Protein AF-A0A955S3K3-F1 (afdb_monomer)

Radius of gyration: 20.49 Å; Cα contacts (8 Å, |Δi|>4): 127; chains: 1; bounding box: 60×50×58 Å

Solvent-accessible surface area (backbone atoms only — not comparable to full-atom values): 7961 Å² total; per-residue (Å²): 134,90,81,96,80,89,78,66,68,70,59,53,51,56,53,48,50,55,50,51,50,52,49,52,47,50,54,49,51,55,51,50,54,52,53,58,72,75,37,83,83,42,67,66,60,31,52,52,51,18,50,51,27,40,52,49,12,51,55,28,44,77,71,67,40,48,74,58,14,38,51,25,17,50,50,14,35,70,58,38,75,82,45,36,66,46,26,39,52,32,13,48,43,22,43,79,73,65,66,36,29,69,60,12,39,54,25,42,52,47,18,46,65,70,38,77,81,46,90,56,46,69,61,50,51,51,52,39,52,51,25,52,51,54,52,48,56,52,52,54,56,53,52,56,57,64,72,74,108

Mean predicted aligned error: 11.04 Å

Structure (mmCIF, N/CA/C/O backbone):
data_AF-A0A955S3K3-F1
#
_entry.id   AF-A0A955S3K3-F1
#
loop_
_atom_site.group_PDB
_atom_site.id
_atom_site.type_symbol
_atom_site.label_atom_id
_atom_site.label_alt_id
_atom_site.label_comp_id
_atom_site.label_asym_id
_atom_site.label_entity_id
_atom_site.label_seq_id
_atom_site.pdbx_PDB_ins_code
_atom_site.Cartn_x
_atom_site.Cartn_y
_atom_site.Cartn_z
_atom_site.occupancy
_atom_site.B_iso_or_equiv
_atom_site.auth_seq_id
_atom_site.auth_comp_id
_atom_site.auth_asym_id
_atom_site.auth_atom_id
_atom_site.pdbx_PDB_model_num
ATOM 1 N N . MET A 1 1 ? 34.924 32.626 36.363 1.00 38.06 1 MET A N 1
ATOM 2 C CA . MET A 1 1 ? 34.772 32.863 34.911 1.00 38.06 1 MET A CA 1
ATOM 3 C C . MET A 1 1 ? 35.263 31.632 34.167 1.00 38.06 1 MET A C 1
ATOM 5 O O . MET A 1 1 ? 36.244 31.063 34.623 1.00 38.06 1 MET A O 1
ATOM 9 N N . CYS A 1 2 ? 34.598 31.289 33.056 1.00 31.00 2 CYS A N 1
ATOM 10 C CA . CYS A 1 2 ? 34.900 30.207 32.097 1.00 31.00 2 CYS A CA 1
ATOM 11 C C . CYS A 1 2 ? 34.609 28.771 32.577 1.00 31.00 2 CYS A C 1
ATOM 13 O O . CYS A 1 2 ? 35.068 28.372 33.633 1.00 31.00 2 CYS A O 1
ATOM 15 N N . SER A 1 3 ? 33.882 27.911 31.863 1.00 35.41 3 SER A N 1
ATOM 16 C CA . SER A 1 3 ? 33.180 28.037 30.580 1.00 35.41 3 SER A CA 1
ATOM 17 C C . SER A 1 3 ? 32.097 26.962 30.530 1.00 35.41 3 SER A C 1
ATOM 19 O O . SER A 1 3 ? 32.387 25.775 30.631 1.00 35.41 3 SER A O 1
ATOM 21 N N . LEU A 1 4 ? 30.851 27.394 30.361 1.00 43.31 4 LEU A N 1
ATOM 22 C CA . LEU A 1 4 ? 29.660 26.559 30.237 1.00 43.31 4 LEU A CA 1
ATOM 23 C C . LEU A 1 4 ? 29.201 26.618 28.771 1.00 43.31 4 LEU A C 1
ATOM 25 O O . LEU A 1 4 ? 28.191 27.236 28.475 1.00 43.31 4 LEU A O 1
ATOM 29 N N . ILE A 1 5 ? 29.989 26.083 27.827 1.00 40.50 5 ILE A N 1
ATOM 30 C CA . ILE A 1 5 ? 29.612 26.024 26.397 1.00 40.50 5 ILE A CA 1
ATOM 31 C C . ILE A 1 5 ? 30.228 24.781 25.732 1.00 40.50 5 ILE A C 1
ATOM 33 O O . ILE A 1 5 ? 31.198 24.876 24.988 1.00 40.50 5 ILE A O 1
ATOM 37 N N . LEU A 1 6 ? 29.671 23.597 25.988 1.00 34.91 6 LEU A N 1
ATOM 38 C CA . LEU A 1 6 ? 30.002 22.382 25.219 1.00 34.91 6 LEU A CA 1
ATOM 39 C C . LEU A 1 6 ? 28.778 21.485 24.956 1.00 34.91 6 LEU A C 1
ATOM 41 O O . LEU A 1 6 ? 28.911 20.285 24.761 1.00 34.91 6 LEU A O 1
ATOM 45 N N . GLY A 1 7 ? 27.573 22.072 24.930 1.00 39.28 7 GLY A N 1
ATOM 46 C CA . GLY A 1 7 ? 26.315 21.334 24.732 1.00 39.28 7 GLY A CA 1
ATOM 47 C C . GLY A 1 7 ? 25.485 21.713 23.500 1.00 39.28 7 GLY A C 1
ATOM 48 O O . GLY A 1 7 ? 24.460 21.088 23.267 1.00 39.28 7 GLY A O 1
ATOM 49 N N . LEU A 1 8 ? 25.880 22.720 22.711 1.00 39.31 8 LEU A N 1
ATOM 50 C CA . LEU A 1 8 ? 25.019 23.278 21.648 1.00 39.31 8 LEU A CA 1
ATOM 51 C C . LEU A 1 8 ? 25.483 22.992 20.211 1.00 39.31 8 LEU A C 1
ATOM 53 O O . LEU A 1 8 ? 24.697 23.154 19.283 1.00 39.31 8 LEU A O 1
ATOM 57 N N . VAL A 1 9 ? 26.724 22.540 20.004 1.00 41.34 9 VAL A N 1
ATOM 58 C CA . VAL A 1 9 ? 27.268 22.345 18.644 1.00 41.34 9 VAL A CA 1
ATOM 59 C C . VAL A 1 9 ? 26.894 20.971 18.063 1.00 41.34 9 VAL A C 1
ATOM 61 O O . VAL A 1 9 ? 26.673 20.854 16.862 1.00 41.34 9 VAL A O 1
ATOM 64 N N . GLY A 1 10 ? 26.738 19.941 18.906 1.00 43.44 10 GLY A N 1
ATOM 65 C CA . GLY A 1 10 ? 26.435 18.573 18.457 1.00 43.44 10 GLY A CA 1
ATOM 66 C C . GLY A 1 10 ? 24.990 18.354 17.990 1.00 43.44 10 GLY A C 1
ATOM 67 O O . GLY A 1 10 ? 24.756 17.618 17.037 1.00 43.44 10 GLY A O 1
ATOM 68 N N . THR A 1 11 ? 24.013 19.017 18.612 1.00 48.75 11 THR A N 1
ATOM 69 C CA . THR A 1 11 ? 22.589 18.866 18.258 1.00 48.75 11 THR A CA 1
ATOM 70 C C . THR A 1 11 ? 22.205 19.710 17.046 1.00 48.75 11 THR A C 1
ATOM 72 O O . THR A 1 11 ? 21.447 19.252 16.196 1.00 48.75 11 THR A O 1
ATOM 75 N N . ALA A 1 12 ? 22.780 20.910 16.913 1.00 44.41 12 ALA A N 1
ATOM 76 C CA . ALA A 1 12 ? 22.572 21.767 15.750 1.00 44.41 12 ALA A CA 1
ATOM 77 C C . ALA A 1 12 ? 23.145 21.142 14.467 1.00 44.41 12 ALA A C 1
ATOM 79 O O . ALA A 1 12 ? 22.470 21.163 13.443 1.00 44.41 12 ALA A O 1
ATOM 80 N N . GLY A 1 13 ? 24.336 20.529 14.528 1.00 41.28 13 GLY A N 1
ATOM 81 C CA . GLY A 1 13 ? 24.942 19.819 13.393 1.00 41.28 13 GLY A CA 1
ATOM 82 C C . GLY A 1 13 ? 24.086 18.650 12.896 1.00 41.28 13 GLY A C 1
ATOM 83 O O . GLY A 1 13 ? 23.724 18.615 11.724 1.00 41.28 13 GLY A O 1
ATOM 84 N N . ALA A 1 14 ? 23.647 17.767 13.799 1.00 50.12 14 ALA A N 1
ATOM 85 C CA . ALA A 1 14 ? 22.788 16.629 13.454 1.00 50.12 14 ALA A CA 1
ATOM 86 C C . ALA A 1 14 ? 21.401 17.054 12.927 1.00 50.12 14 ALA A C 1
ATOM 88 O O . ALA A 1 14 ? 20.820 16.413 12.049 1.00 50.12 14 ALA A O 1
ATOM 89 N N . GLN A 1 15 ? 20.854 18.161 13.438 1.00 42.12 15 GLN A N 1
ATOM 90 C CA . GLN A 1 15 ? 19.553 18.675 13.011 1.00 42.12 15 GLN A CA 1
ATOM 91 C C . GLN A 1 15 ? 19.616 19.406 11.661 1.00 42.12 15 GLN A C 1
ATOM 93 O O . GLN A 1 15 ? 18.645 19.359 10.898 1.00 42.12 15 GLN A O 1
ATOM 98 N N . LEU A 1 16 ? 20.750 20.042 11.351 1.00 44.19 16 LEU A N 1
ATOM 99 C CA . LEU A 1 16 ? 21.040 20.623 10.042 1.00 44.19 16 LEU A CA 1
ATOM 100 C C . LEU A 1 16 ? 21.282 19.529 8.998 1.00 44.19 16 LEU A C 1
ATOM 102 O O . LEU A 1 16 ? 20.639 19.573 7.953 1.00 44.19 16 LEU A O 1
ATOM 106 N N . GLU A 1 17 ? 22.073 18.500 9.315 1.00 46.28 17 GLU A N 1
ATOM 107 C CA . GLU A 1 17 ? 22.279 17.335 8.442 1.00 46.28 17 GLU A CA 1
ATOM 108 C C . GLU A 1 17 ? 20.960 16.620 8.133 1.00 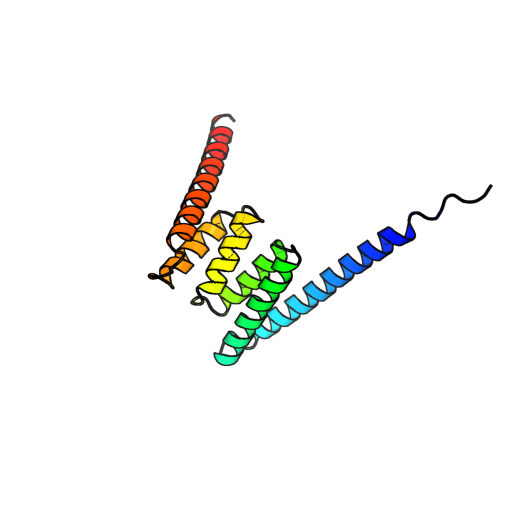46.28 17 GLU A C 1
ATOM 110 O O . GLU A 1 17 ? 20.641 16.386 6.970 1.00 46.28 17 GLU A O 1
ATOM 115 N N . GLY A 1 18 ? 20.115 16.368 9.138 1.00 52.28 18 GLY A N 1
ATOM 116 C CA . GLY A 1 18 ? 18.797 15.769 8.916 1.00 52.28 18 GLY A CA 1
ATOM 117 C C . GLY A 1 18 ? 17.865 16.638 8.061 1.00 52.28 18 GLY A C 1
ATOM 118 O O . GLY A 1 18 ? 17.038 16.113 7.320 1.00 52.28 18 GLY A O 1
ATOM 119 N N . LYS A 1 19 ? 17.977 17.972 8.131 1.00 49.69 19 LYS A N 1
ATOM 120 C CA . LYS A 1 19 ? 17.189 18.896 7.295 1.00 49.69 19 LYS A CA 1
ATOM 121 C C . LYS A 1 19 ? 17.726 18.968 5.866 1.00 49.69 19 LYS A C 1
ATOM 123 O O . LYS A 1 19 ? 16.942 19.078 4.931 1.00 49.69 19 LYS A O 1
ATOM 128 N N . GLU A 1 20 ? 19.037 18.884 5.702 1.00 44.09 20 GLU A N 1
ATOM 129 C CA . GLU A 1 20 ? 19.706 18.903 4.406 1.00 44.09 20 GLU A CA 1
ATOM 130 C C . GLU A 1 20 ? 19.528 17.584 3.646 1.00 44.09 20 GLU A C 1
ATOM 132 O O . GLU A 1 20 ? 19.303 17.609 2.438 1.00 44.09 20 GLU A O 1
ATOM 137 N N . ILE A 1 21 ? 19.526 16.449 4.353 1.00 55.00 21 ILE A N 1
ATOM 138 C CA . ILE A 1 21 ? 19.142 15.139 3.812 1.00 55.00 21 ILE A CA 1
ATOM 139 C C . ILE A 1 21 ? 17.683 15.184 3.360 1.00 55.00 21 ILE A C 1
ATOM 141 O O . ILE A 1 21 ? 17.426 14.934 2.190 1.00 55.00 21 ILE A O 1
ATOM 145 N N . ARG A 1 22 ? 16.747 15.632 4.212 1.00 54.38 22 ARG A N 1
ATOM 146 C CA . ARG A 1 22 ? 15.331 15.790 3.821 1.00 54.38 22 ARG A CA 1
ATOM 147 C C . ARG A 1 22 ? 15.140 16.711 2.612 1.00 54.38 22 ARG A C 1
ATOM 149 O O . ARG A 1 22 ? 14.290 16.446 1.770 1.00 54.38 22 ARG A O 1
ATOM 156 N N . ASN A 1 23 ? 15.923 17.7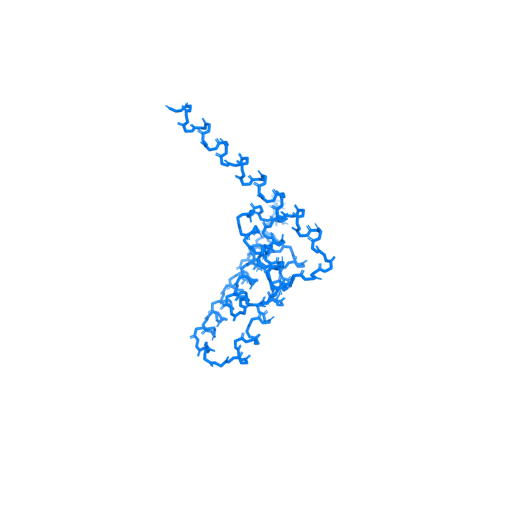84 2.506 1.00 47.28 23 ASN A N 1
ATOM 157 C CA . ASN A 1 23 ? 15.872 18.692 1.358 1.00 47.28 23 ASN A CA 1
ATOM 158 C C . ASN A 1 23 ? 16.442 18.054 0.084 1.00 47.28 23 ASN A C 1
ATOM 160 O O . ASN A 1 23 ? 15.864 18.234 -0.983 1.00 47.28 23 ASN A O 1
ATOM 164 N N . ARG A 1 24 ? 17.547 17.306 0.176 1.00 53.19 24 ARG A N 1
ATOM 165 C CA . ARG A 1 24 ? 18.110 16.574 -0.969 1.00 53.19 24 ARG A CA 1
ATOM 166 C C . ARG A 1 24 ? 17.205 15.429 -1.406 1.00 53.19 24 ARG A C 1
ATOM 168 O O . ARG A 1 24 ? 17.058 15.205 -2.601 1.00 53.19 24 ARG A O 1
ATOM 175 N N . GLU A 1 25 ? 16.558 14.755 -0.464 1.00 59.28 25 GLU A N 1
ATOM 176 C CA . GLU A 1 25 ? 15.521 13.762 -0.737 1.00 59.28 25 GLU A CA 1
ATOM 177 C C . GLU A 1 25 ? 14.346 14.414 -1.457 1.00 59.28 25 GLU A C 1
ATOM 179 O O . GLU A 1 25 ? 14.002 13.970 -2.541 1.00 59.28 25 GLU A O 1
ATOM 184 N N . HIS A 1 26 ? 13.818 15.536 -0.958 1.00 51.62 26 HIS A N 1
ATOM 185 C CA . HIS A 1 26 ? 12.758 16.284 -1.640 1.00 51.62 26 HIS A CA 1
ATOM 186 C C . HIS A 1 26 ? 13.149 16.698 -3.065 1.00 51.62 26 HIS A C 1
ATOM 188 O O . HIS A 1 26 ? 12.371 16.513 -3.990 1.00 51.62 26 HIS A O 1
ATOM 194 N N . GLN A 1 27 ? 14.370 17.198 -3.266 1.00 51.31 27 GLN A N 1
ATOM 195 C CA . GLN A 1 27 ? 14.874 17.552 -4.597 1.00 51.31 27 GLN A CA 1
ATOM 196 C C . GLN A 1 27 ? 15.034 16.333 -5.511 1.00 51.31 27 GLN A C 1
ATOM 198 O O . GLN A 1 27 ? 14.788 16.430 -6.710 1.00 51.31 27 GLN A O 1
ATOM 20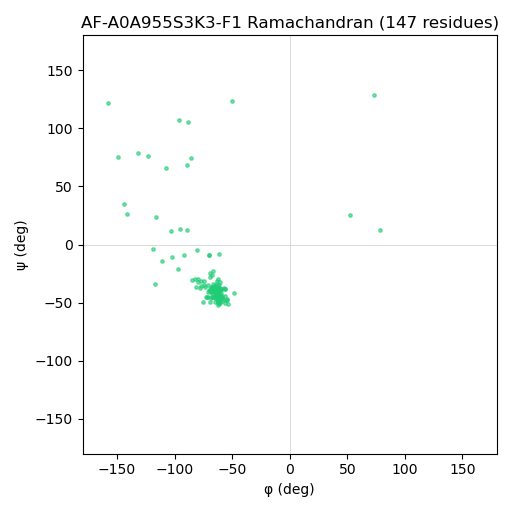3 N N . THR A 1 28 ? 15.433 15.185 -4.960 1.00 53.19 28 THR A N 1
ATOM 204 C CA . THR A 1 28 ? 15.539 13.925 -5.709 1.00 53.19 28 THR A CA 1
ATOM 205 C C . THR A 1 28 ? 14.149 13.416 -6.092 1.00 53.19 28 THR A C 1
ATOM 207 O O . THR A 1 28 ? 13.947 12.997 -7.225 1.00 53.19 28 THR A O 1
ATOM 210 N N . LEU A 1 29 ? 13.174 13.533 -5.189 1.00 57.56 29 LEU A N 1
ATOM 211 C CA . LEU A 1 29 ? 11.770 13.192 -5.421 1.00 57.56 29 LEU A CA 1
ATOM 212 C C . LEU A 1 29 ? 11.109 14.110 -6.452 1.00 57.56 29 LEU A C 1
ATOM 214 O O . LEU A 1 29 ? 10.376 13.627 -7.308 1.00 57.56 29 LEU A O 1
ATOM 218 N N . ASP A 1 30 ? 11.418 15.407 -6.430 1.00 56.09 30 ASP A N 1
ATOM 219 C CA . ASP A 1 30 ? 10.989 16.348 -7.466 1.00 56.09 30 ASP A CA 1
ATOM 220 C C . ASP A 1 30 ? 11.601 15.977 -8.829 1.00 56.09 30 ASP A C 1
ATOM 222 O O . ASP A 1 30 ? 10.937 16.069 -9.859 1.00 56.09 30 ASP A O 1
ATOM 226 N N . LEU A 1 31 ? 12.855 15.508 -8.858 1.00 52.09 31 LEU A N 1
ATOM 227 C CA . LEU A 1 31 ? 13.514 15.054 -10.086 1.00 52.09 31 LEU A CA 1
ATOM 228 C C . LEU A 1 31 ? 12.904 13.750 -10.631 1.00 52.09 31 LEU A C 1
ATOM 230 O O . LEU A 1 31 ? 12.734 13.627 -11.842 1.00 52.09 31 LEU A O 1
ATOM 234 N N . LEU A 1 32 ? 12.545 12.808 -9.754 1.00 58.72 32 LEU A N 1
ATOM 235 C CA . LEU A 1 32 ? 11.861 11.558 -10.111 1.00 58.72 32 LEU A CA 1
ATOM 236 C C . LEU A 1 3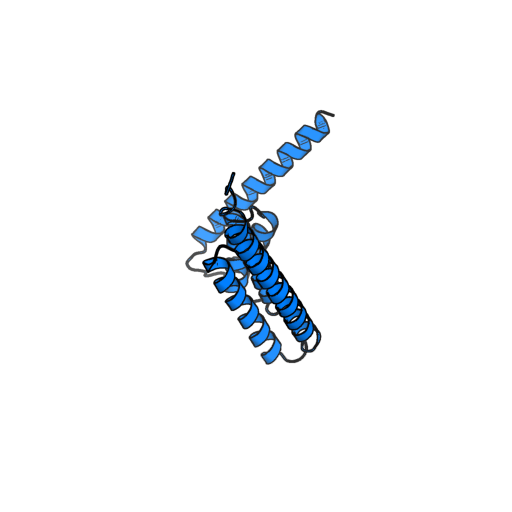2 ? 10.440 11.825 -10.626 1.00 58.72 32 LEU A C 1
ATOM 238 O O . LEU A 1 32 ? 10.095 11.369 -11.709 1.00 58.72 32 LEU A O 1
ATOM 242 N N . SER A 1 33 ? 9.690 12.695 -9.944 1.00 59.03 33 SER A N 1
ATOM 243 C CA . SER A 1 33 ? 8.376 13.189 -10.386 1.00 59.03 33 SER A CA 1
ATOM 244 C C . SER A 1 33 ? 8.438 13.848 -11.774 1.00 59.03 33 SER A C 1
ATOM 246 O O . SER A 1 33 ? 7.568 13.657 -12.630 1.00 59.03 33 SER A O 1
ATOM 248 N N . ASN A 1 34 ? 9.519 14.581 -12.058 1.00 56.72 34 ASN A N 1
ATOM 249 C CA . ASN A 1 34 ? 9.758 15.130 -13.389 1.00 56.72 34 ASN A CA 1
ATOM 250 C C . ASN A 1 34 ? 10.044 14.028 -14.430 1.00 56.72 34 ASN A C 1
ATOM 252 O O . ASN A 1 34 ? 9.559 14.131 -15.552 1.00 56.72 34 ASN A O 1
ATOM 256 N N . ILE A 1 35 ? 10.766 12.957 -14.089 1.00 58.50 35 ILE A N 1
ATOM 257 C CA . ILE A 1 35 ? 10.995 11.810 -14.991 1.00 58.50 35 ILE A CA 1
ATOM 258 C C . ILE A 1 35 ? 9.678 11.072 -15.289 1.00 58.50 35 ILE A C 1
ATOM 260 O O . ILE A 1 35 ? 9.418 10.759 -16.454 1.00 58.50 35 ILE A O 1
ATOM 264 N N . ASP A 1 36 ? 8.815 10.886 -14.287 1.00 57.44 36 ASP A N 1
ATOM 265 C CA . ASP A 1 36 ? 7.488 10.271 -14.442 1.00 57.44 36 ASP A CA 1
ATOM 266 C C . ASP A 1 36 ? 6.599 11.058 -15.413 1.00 57.44 36 ASP A C 1
ATOM 268 O O . ASP A 1 36 ? 5.888 10.489 -16.246 1.00 57.44 36 ASP A O 1
ATOM 272 N N . THR A 1 37 ? 6.695 12.389 -15.361 1.00 55.41 37 THR A N 1
ATOM 273 C CA . THR A 1 37 ? 5.927 13.298 -16.222 1.00 55.41 37 THR A CA 1
ATOM 274 C C . THR A 1 37 ? 6.382 13.236 -17.690 1.00 55.41 37 THR A C 1
ATOM 276 O O . THR A 1 37 ? 5.579 13.461 -18.597 1.00 55.41 37 THR A O 1
ATOM 279 N N . TYR A 1 38 ? 7.649 12.897 -17.957 1.00 56.00 38 TYR A N 1
ATOM 280 C CA . TYR A 1 38 ? 8.220 12.910 -19.309 1.00 56.00 38 TYR A CA 1
ATOM 281 C C . TYR A 1 38 ? 8.120 11.575 -20.067 1.00 56.00 38 TYR A C 1
ATOM 283 O O . TYR A 1 38 ? 8.415 11.564 -21.264 1.00 56.00 38 TYR A O 1
ATOM 291 N N . ASN A 1 39 ? 7.704 10.462 -19.440 1.00 59.91 39 ASN A N 1
ATOM 292 C CA . ASN A 1 39 ? 7.767 9.153 -20.112 1.00 59.91 39 ASN A CA 1
ATOM 293 C C . ASN A 1 39 ? 6.634 8.151 -19.839 1.00 59.91 39 ASN A C 1
ATOM 295 O O . ASN A 1 39 ? 6.826 6.940 -19.889 1.00 59.91 39 ASN A O 1
ATOM 299 N N . ILE A 1 40 ? 5.414 8.647 -19.654 1.00 62.34 40 ILE A N 1
ATOM 300 C CA . ILE A 1 40 ? 4.193 7.825 -19.542 1.00 62.34 40 ILE A CA 1
ATOM 301 C C . ILE A 1 40 ? 3.854 6.976 -20.790 1.00 62.34 40 ILE A C 1
ATOM 303 O O . ILE A 1 40 ? 2.956 6.138 -20.717 1.00 62.34 40 ILE A O 1
ATOM 307 N N . ASN A 1 41 ? 4.563 7.149 -21.914 1.00 65.31 41 ASN A N 1
ATOM 308 C CA . ASN A 1 41 ? 4.317 6.408 -23.159 1.00 65.31 41 ASN A CA 1
ATOM 309 C C . ASN A 1 41 ? 5.228 5.181 -23.354 1.00 65.31 41 ASN A C 1
ATOM 311 O O . ASN A 1 41 ? 4.871 4.296 -24.131 1.00 65.31 41 ASN A O 1
ATOM 315 N N . ASP A 1 42 ? 6.384 5.111 -22.684 1.00 80.00 42 ASP A N 1
ATOM 316 C CA . ASP A 1 42 ? 7.276 3.948 -22.745 1.00 80.00 42 ASP A CA 1
ATOM 317 C C . ASP A 1 42 ? 6.996 3.032 -21.547 1.00 80.00 42 ASP A C 1
ATOM 319 O O . ASP A 1 42 ? 7.339 3.329 -20.399 1.00 80.00 42 ASP A O 1
ATOM 323 N N . GLU A 1 43 ? 6.354 1.898 -21.824 1.00 82.50 43 GLU A N 1
ATOM 324 C CA . GLU A 1 43 ? 5.967 0.918 -20.810 1.00 82.50 43 GLU A CA 1
ATOM 325 C C . GLU A 1 43 ? 7.159 0.425 -19.981 1.00 82.50 43 GLU A C 1
ATOM 327 O O . GLU A 1 43 ? 7.034 0.271 -18.765 1.00 82.50 43 GLU A O 1
ATOM 332 N N . ARG A 1 44 ? 8.332 0.236 -20.599 1.00 84.50 44 ARG A N 1
ATOM 333 C CA . ARG A 1 44 ? 9.522 -0.243 -19.890 1.00 84.50 44 ARG A CA 1
ATOM 334 C C . ARG A 1 44 ? 10.009 0.800 -18.893 1.00 84.50 44 ARG A C 1
ATOM 336 O O . ARG A 1 44 ? 10.298 0.457 -17.751 1.00 84.50 44 ARG A O 1
ATOM 343 N N . LEU A 1 45 ? 10.072 2.064 -19.306 1.00 82.00 45 LEU A N 1
ATOM 344 C CA . LEU A 1 45 ? 10.531 3.143 -18.430 1.00 82.00 45 LEU A CA 1
ATOM 345 C C . LEU A 1 45 ? 9.553 3.386 -17.281 1.00 82.00 45 LEU A C 1
ATOM 347 O O . LEU A 1 45 ? 9.991 3.571 -16.149 1.00 82.00 45 LEU A O 1
ATOM 351 N N . ARG A 1 46 ? 8.245 3.272 -17.535 1.00 84.88 46 ARG A N 1
ATOM 352 C CA . ARG A 1 46 ? 7.225 3.300 -16.480 1.00 84.88 46 ARG A CA 1
ATOM 353 C C . ARG A 1 46 ? 7.409 2.160 -15.472 1.00 84.88 46 ARG A C 1
ATOM 355 O O . ARG A 1 46 ? 7.335 2.390 -14.268 1.00 84.88 46 ARG A O 1
ATOM 362 N N . MET A 1 47 ? 7.665 0.938 -15.944 1.00 88.50 47 MET A N 1
ATOM 363 C CA . MET A 1 47 ? 7.922 -0.216 -15.071 1.00 88.50 47 MET A CA 1
ATOM 364 C C . MET A 1 47 ? 9.197 -0.043 -14.239 1.00 88.50 47 MET A C 1
ATOM 366 O O . MET A 1 47 ? 9.207 -0.390 -13.058 1.00 88.50 47 MET A O 1
ATOM 370 N N . ASP A 1 48 ? 10.270 0.475 -14.835 1.00 88.50 48 ASP A N 1
ATOM 371 C CA . ASP A 1 48 ? 11.538 0.697 -14.136 1.00 88.50 48 ASP A CA 1
ATOM 372 C C . ASP A 1 48 ? 11.414 1.814 -13.089 1.00 88.50 48 ASP A C 1
ATOM 374 O O . ASP A 1 48 ? 11.885 1.645 -11.962 1.00 88.50 48 ASP A O 1
ATOM 378 N N . ALA A 1 49 ? 10.708 2.903 -13.409 1.00 85.69 49 ALA A N 1
ATOM 379 C CA . ALA A 1 49 ? 10.390 3.968 -12.459 1.00 85.69 49 ALA A CA 1
ATOM 380 C C . ALA A 1 49 ? 9.531 3.452 -11.291 1.00 85.69 49 ALA A C 1
ATOM 382 O O . ALA A 1 49 ? 9.859 3.688 -10.127 1.00 85.69 49 ALA A O 1
ATOM 383 N N . ALA A 1 50 ? 8.495 2.653 -11.574 1.00 90.56 50 ALA A N 1
ATOM 384 C CA . ALA A 1 50 ? 7.662 2.046 -10.536 1.00 90.56 50 ALA A CA 1
ATOM 385 C C . ALA A 1 50 ? 8.482 1.167 -9.578 1.00 90.56 50 ALA A C 1
ATOM 387 O O . ALA A 1 50 ? 8.348 1.278 -8.361 1.00 90.56 50 ALA A O 1
ATOM 388 N N . LYS A 1 51 ? 9.383 0.333 -10.115 1.00 90.75 51 LYS A N 1
ATOM 389 C CA . LYS A 1 51 ? 10.290 -0.499 -9.307 1.00 90.75 51 LYS A CA 1
ATOM 390 C C . LYS A 1 51 ? 11.255 0.339 -8.474 1.00 90.75 51 LYS A C 1
ATOM 392 O O . LYS A 1 51 ? 11.554 -0.035 -7.341 1.00 90.75 51 LYS A O 1
ATOM 397 N N . ALA A 1 52 ? 11.760 1.446 -9.018 1.00 86.75 52 ALA A N 1
ATOM 398 C CA . ALA A 1 52 ? 12.636 2.351 -8.284 1.00 86.75 52 ALA A CA 1
ATOM 399 C C . ALA A 1 52 ? 11.911 2.948 -7.070 1.00 86.75 52 ALA A C 1
ATOM 401 O O . ALA A 1 52 ? 12.417 2.832 -5.954 1.00 86.75 52 ALA A O 1
ATOM 402 N N . HIS A 1 53 ? 10.698 3.470 -7.265 1.00 93.00 53 HIS A N 1
ATOM 403 C CA . HIS A 1 53 ? 9.851 3.960 -6.178 1.00 93.00 53 HIS A CA 1
ATOM 404 C C . HIS A 1 53 ? 9.508 2.861 -5.164 1.00 93.00 53 HIS A C 1
ATOM 406 O O . HIS A 1 53 ? 9.665 3.063 -3.965 1.00 93.00 53 HIS A O 1
ATOM 412 N N . TYR A 1 54 ? 9.139 1.658 -5.610 1.00 95.62 54 TYR A N 1
ATOM 413 C CA . TYR A 1 54 ? 8.895 0.526 -4.710 1.00 95.62 54 TYR A CA 1
ATOM 414 C C . TYR A 1 54 ? 10.115 0.215 -3.825 1.00 95.62 54 TYR A C 1
ATOM 416 O O . TYR A 1 54 ? 10.001 0.099 -2.604 1.00 95.62 54 TYR A O 1
ATOM 424 N N . ASN A 1 55 ? 11.307 0.146 -4.424 1.00 95.69 55 ASN A N 1
ATOM 425 C CA . ASN A 1 55 ? 12.545 -0.118 -3.694 1.00 95.69 55 ASN A CA 1
ATOM 426 C C . ASN A 1 55 ? 12.909 1.021 -2.734 1.00 95.69 55 ASN A C 1
ATOM 428 O O . ASN A 1 55 ? 13.351 0.756 -1.617 1.00 95.69 55 ASN A O 1
ATOM 432 N N . MET A 1 56 ? 12.702 2.279 -3.132 1.00 92.81 56 MET A N 1
ATOM 433 C CA . MET A 1 56 ? 12.863 3.423 -2.232 1.00 92.81 56 MET A CA 1
ATOM 434 C C . MET A 1 56 ? 11.896 3.332 -1.051 1.00 92.81 56 MET A C 1
ATOM 436 O O . MET A 1 56 ? 12.317 3.534 0.086 1.00 92.81 56 MET A O 1
ATOM 440 N N . GLY A 1 57 ? 10.642 2.948 -1.295 1.00 96.25 57 GLY A N 1
ATOM 441 C CA . GLY A 1 57 ? 9.656 2.682 -0.253 1.00 96.25 57 GLY A CA 1
ATOM 442 C C . GLY A 1 57 ? 10.148 1.654 0.763 1.00 96.25 57 GLY A C 1
ATOM 443 O O . GLY A 1 57 ? 10.114 1.935 1.961 1.00 96.25 57 GLY A O 1
ATOM 444 N N . ASN A 1 58 ? 10.704 0.529 0.301 1.00 97.12 58 ASN A N 1
ATOM 445 C CA . ASN A 1 58 ? 11.285 -0.494 1.179 1.00 97.12 58 ASN A CA 1
ATOM 446 C C . ASN A 1 58 ? 12.449 0.064 2.012 1.00 97.12 58 ASN A C 1
ATOM 448 O O . ASN A 1 58 ? 12.489 -0.125 3.225 1.00 97.12 58 ASN A O 1
ATOM 452 N N . ILE A 1 59 ? 13.363 0.816 1.391 1.00 94.56 59 ILE A N 1
ATOM 453 C CA . ILE A 1 59 ? 14.508 1.427 2.085 1.00 94.56 59 ILE A CA 1
ATOM 454 C C . ILE A 1 59 ? 14.038 2.415 3.161 1.00 94.56 59 ILE A C 1
ATOM 456 O O . ILE A 1 59 ? 14.575 2.436 4.270 1.00 94.56 59 ILE A O 1
ATOM 460 N N . TYR A 1 60 ? 13.051 3.259 2.853 1.00 91.75 60 TYR A N 1
ATOM 461 C CA . TYR A 1 60 ? 12.497 4.204 3.823 1.00 91.75 60 TYR A CA 1
ATOM 462 C C . TYR A 1 60 ? 11.737 3.498 4.940 1.00 91.75 60 TYR A C 1
ATOM 464 O O . TYR A 1 60 ? 11.846 3.906 6.097 1.00 91.75 60 TYR A O 1
ATOM 472 N N . PHE A 1 61 ? 11.030 2.419 4.614 1.00 96.75 61 PHE A N 1
ATOM 473 C CA . PHE A 1 61 ? 10.336 1.585 5.581 1.00 96.75 61 PHE A CA 1
ATOM 474 C C . PHE A 1 61 ? 11.318 0.949 6.574 1.00 96.75 61 PHE A C 1
ATOM 476 O O . PHE A 1 61 ? 11.136 1.085 7.782 1.00 96.75 61 PHE A O 1
ATOM 483 N N . GLU A 1 62 ? 12.403 0.341 6.086 1.00 96.38 62 GLU A N 1
ATOM 484 C CA . GLU A 1 62 ? 13.457 -0.253 6.923 1.00 96.38 62 GLU A CA 1
ATOM 485 C C . GLU A 1 62 ? 14.135 0.774 7.840 1.00 96.38 62 GLU A C 1
ATOM 487 O O . GLU A 1 62 ? 14.530 0.456 8.961 1.00 96.38 62 GLU A O 1
ATOM 492 N N . LYS A 1 63 ? 14.241 2.029 7.389 1.00 93.12 63 LYS A N 1
ATOM 493 C CA . LYS A 1 63 ? 14.770 3.146 8.186 1.00 93.12 63 LYS A CA 1
ATOM 494 C C . LYS A 1 63 ? 13.753 3.749 9.165 1.00 93.12 63 LYS A C 1
ATOM 496 O O . LYS A 1 63 ? 14.115 4.641 9.929 1.00 93.12 63 LYS A O 1
ATOM 501 N N . GLY A 1 64 ? 12.499 3.297 9.146 1.00 94.56 64 GLY A N 1
ATOM 502 C CA . GLY A 1 64 ? 11.421 3.807 9.996 1.00 94.56 64 GLY A CA 1
ATOM 503 C C . GLY A 1 64 ? 10.811 5.136 9.535 1.00 94.56 64 GLY A C 1
ATOM 504 O O . GLY A 1 64 ? 10.074 5.766 10.289 1.00 94.56 64 GLY A O 1
ATOM 505 N N . TYR A 1 65 ? 11.103 5.582 8.311 1.00 94.31 65 TYR A N 1
ATOM 506 C CA . TYR A 1 65 ? 10.545 6.804 7.725 1.00 94.31 65 TYR A CA 1
ATOM 507 C C . TYR A 1 65 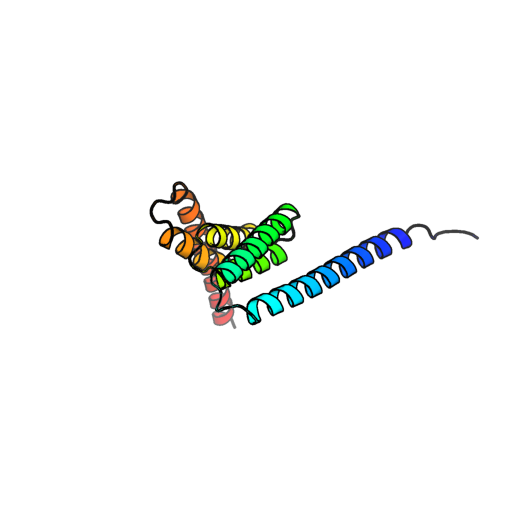? 9.231 6.499 6.994 1.00 94.31 65 TYR A C 1
ATOM 509 O O . TYR A 1 65 ? 9.150 6.542 5.764 1.00 94.31 65 TYR A O 1
ATOM 517 N N . TYR A 1 66 ? 8.198 6.154 7.760 1.00 96.62 66 TYR A N 1
ATOM 518 C CA . TYR A 1 66 ? 6.961 5.564 7.242 1.00 96.62 66 TYR A CA 1
ATOM 519 C C . TYR A 1 66 ? 6.148 6.492 6.329 1.00 96.62 66 TYR A C 1
ATOM 521 O O . TYR A 1 66 ? 5.586 6.027 5.340 1.00 96.62 66 TYR A O 1
ATOM 529 N N . GLU A 1 67 ? 6.113 7.800 6.592 1.00 95.56 67 GLU A N 1
ATOM 530 C CA . GLU A 1 67 ? 5.418 8.766 5.730 1.00 95.56 67 GLU A CA 1
ATOM 531 C C . GLU A 1 67 ? 6.077 8.878 4.351 1.00 95.56 67 GLU A C 1
ATOM 533 O O . GLU A 1 67 ? 5.391 9.038 3.339 1.00 95.56 67 GLU A O 1
ATOM 538 N N . ILE A 1 68 ? 7.410 8.795 4.308 1.00 92.69 68 ILE A N 1
ATOM 539 C CA . ILE A 1 68 ? 8.167 8.815 3.054 1.00 92.69 68 ILE A CA 1
ATOM 540 C C . ILE A 1 68 ? 7.965 7.483 2.334 1.00 92.69 68 ILE A C 1
ATOM 542 O O . ILE A 1 68 ? 7.617 7.482 1.159 1.00 92.69 68 ILE A O 1
ATOM 546 N N . ALA A 1 69 ? 8.057 6.358 3.048 1.00 96.50 69 ALA A N 1
ATOM 547 C CA . ALA A 1 69 ? 7.794 5.038 2.481 1.00 96.50 69 ALA A CA 1
ATOM 548 C C . ALA A 1 69 ? 6.408 4.953 1.818 1.00 96.50 69 ALA A C 1
ATOM 550 O O . ALA A 1 69 ? 6.293 4.515 0.676 1.00 96.50 69 ALA A O 1
ATOM 551 N N . ALA A 1 70 ? 5.362 5.443 2.493 1.00 98.19 70 ALA A N 1
ATOM 552 C CA . ALA A 1 70 ? 4.011 5.493 1.938 1.00 98.19 70 ALA A CA 1
ATOM 553 C C . ALA A 1 70 ? 3.926 6.349 0.665 1.00 98.19 70 ALA A C 1
ATOM 555 O O . ALA A 1 70 ? 3.234 5.975 -0.281 1.00 98.19 70 ALA A O 1
ATOM 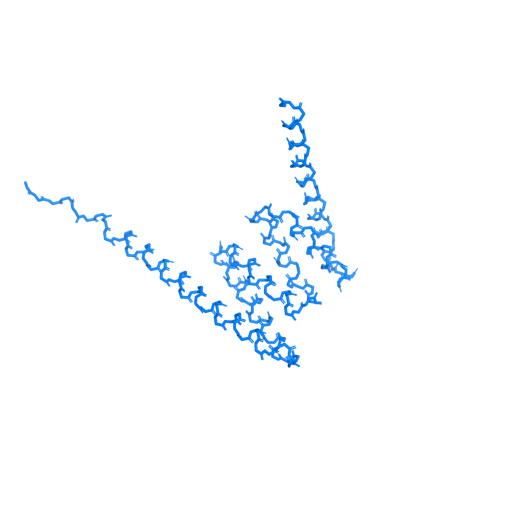556 N N . ARG A 1 71 ? 4.643 7.480 0.611 1.00 95.88 71 ARG A N 1
ATOM 557 C CA . ARG A 1 71 ? 4.707 8.331 -0.586 1.00 95.88 71 ARG A CA 1
ATOM 558 C C . ARG A 1 71 ? 5.366 7.608 -1.758 1.00 95.88 71 AR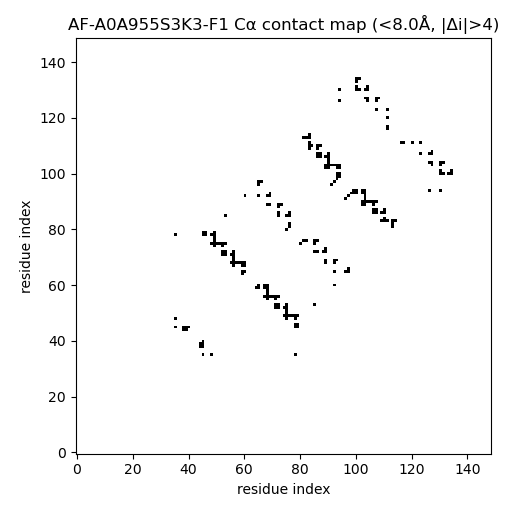G A C 1
ATOM 560 O O . ARG A 1 71 ? 4.834 7.662 -2.862 1.00 95.88 71 ARG A O 1
ATOM 567 N N . GLU A 1 72 ? 6.469 6.911 -1.516 1.00 94.62 72 GLU A N 1
ATOM 568 C CA . GLU A 1 72 ? 7.162 6.150 -2.556 1.00 94.62 72 GLU A CA 1
ATOM 569 C C . GLU A 1 72 ? 6.306 4.997 -3.078 1.00 94.62 72 GLU A C 1
ATOM 571 O O . GLU A 1 72 ? 6.118 4.860 -4.287 1.00 94.62 72 GLU A O 1
ATOM 576 N N . TYR A 1 73 ? 5.681 4.219 -2.189 1.00 98.06 73 TYR A N 1
ATOM 577 C CA . TYR A 1 73 ? 4.745 3.185 -2.627 1.00 98.06 73 TYR A CA 1
ATOM 578 C C . TYR A 1 73 ? 3.555 3.775 -3.392 1.00 98.06 73 TYR A C 1
ATOM 580 O O . TYR A 1 73 ? 3.084 3.158 -4.344 1.00 98.06 73 TYR A O 1
ATOM 588 N N . TYR A 1 74 ? 3.086 4.974 -3.024 1.00 97.56 74 TYR A N 1
ATOM 589 C CA . TYR A 1 74 ? 2.026 5.671 -3.753 1.00 97.56 74 TYR A CA 1
ATOM 590 C C . TYR A 1 74 ? 2.436 6.037 -5.191 1.00 97.56 74 TYR A C 1
ATOM 592 O O . TYR A 1 74 ? 1.643 5.865 -6.121 1.00 97.56 74 TYR A O 1
ATOM 600 N N . GLN A 1 75 ? 3.671 6.502 -5.402 1.00 93.44 75 GLN A N 1
ATOM 601 C CA . GLN A 1 75 ? 4.190 6.738 -6.755 1.00 93.44 75 GLN A CA 1
ATOM 602 C C . GLN A 1 75 ? 4.281 5.427 -7.545 1.00 93.44 75 GLN A C 1
ATOM 604 O O . GLN A 1 75 ? 3.792 5.345 -8.672 1.00 93.44 75 GLN A O 1
ATOM 609 N N . ALA A 1 76 ? 4.785 4.359 -6.920 1.00 95.06 76 ALA A N 1
ATOM 610 C CA . ALA A 1 76 ? 4.868 3.044 -7.548 1.00 95.06 76 ALA A CA 1
ATOM 611 C C . ALA A 1 76 ? 3.493 2.499 -7.993 1.00 95.06 76 ALA A C 1
ATOM 613 O O . ALA A 1 76 ? 3.360 2.090 -9.147 1.00 95.06 76 ALA A O 1
ATOM 614 N N . VAL A 1 77 ? 2.443 2.571 -7.156 1.00 96.50 77 VAL A N 1
ATOM 615 C CA . VAL A 1 77 ? 1.077 2.165 -7.575 1.00 96.50 77 VAL A CA 1
ATOM 616 C C . VAL A 1 77 ? 0.476 3.095 -8.629 1.00 96.50 77 VAL A C 1
ATOM 618 O O . VAL A 1 77 ? -0.384 2.669 -9.394 1.00 96.50 77 VAL A O 1
ATOM 621 N N . THR A 1 78 ? 0.896 4.359 -8.693 1.00 93.12 78 THR A N 1
ATOM 622 C CA . THR A 1 78 ? 0.420 5.290 -9.729 1.00 93.12 78 THR A CA 1
ATOM 623 C C . THR A 1 78 ? 0.985 4.912 -11.099 1.00 93.12 78 THR A C 1
ATOM 625 O O . THR A 1 78 ? 0.269 4.949 -12.100 1.00 93.12 78 THR A O 1
ATOM 628 N N . LEU A 1 79 ? 2.250 4.491 -11.140 1.00 88.94 79 LEU A N 1
ATOM 629 C CA . LEU A 1 79 ? 2.935 4.057 -12.357 1.00 88.94 79 LEU A CA 1
ATOM 630 C C . LEU A 1 79 ? 2.535 2.634 -12.777 1.00 88.94 79 LEU A C 1
ATOM 632 O O . LEU A 1 79 ? 2.384 2.358 -13.968 1.00 88.94 79 LEU A O 1
ATOM 636 N N . MET A 1 80 ? 2.338 1.733 -11.812 1.00 92.44 80 MET A N 1
ATOM 637 C CA . MET A 1 80 ? 1.965 0.332 -12.029 1.00 92.44 80 MET A CA 1
ATOM 638 C C . MET A 1 80 ? 0.784 -0.062 -11.124 1.00 92.44 80 MET A C 1
ATOM 640 O O . MET A 1 80 ? 0.966 -0.748 -10.119 1.00 92.44 80 MET A O 1
ATOM 644 N N . PRO A 1 81 ? -0.457 0.307 -11.493 1.00 95.44 81 PRO A N 1
ATOM 645 C CA . PRO A 1 81 ? -1.642 0.088 -10.651 1.00 95.44 81 PRO A CA 1
ATOM 646 C C . PRO A 1 81 ? -2.068 -1.380 -10.521 1.00 95.44 81 PRO A C 1
ATOM 648 O O . PRO A 1 81 ? -2.962 -1.695 -9.744 1.00 95.44 81 PRO A O 1
ATOM 651 N N . ASN A 1 82 ? -1.461 -2.277 -11.299 1.00 96.50 82 ASN A N 1
ATOM 652 C CA . ASN A 1 82 ? -1.767 -3.706 -11.290 1.00 96.50 82 ASN A CA 1
ATOM 653 C C . ASN A 1 82 ? -0.707 -4.529 -10.543 1.00 96.50 82 ASN A C 1
ATOM 655 O O . ASN A 1 82 ? -0.704 -5.750 -10.674 1.00 96.50 82 ASN A O 1
ATOM 659 N N . ASP A 1 83 ? 0.202 -3.887 -9.803 1.00 97.00 83 ASP A N 1
ATOM 660 C CA . ASP A 1 83 ? 1.193 -4.587 -8.988 1.00 97.00 83 ASP A CA 1
ATOM 661 C C . ASP A 1 83 ? 0.654 -4.879 -7.571 1.00 97.00 83 ASP A C 1
ATOM 663 O O . ASP A 1 83 ? 0.555 -3.958 -6.750 1.00 97.00 83 ASP A O 1
ATOM 667 N N . PRO A 1 84 ? 0.289 -6.136 -7.249 1.00 98.06 84 PRO A N 1
ATOM 668 C CA . PRO A 1 84 ? -0.279 -6.470 -5.947 1.00 98.06 84 PRO A CA 1
ATOM 669 C C . PRO A 1 84 ? 0.684 -6.167 -4.790 1.00 98.06 84 PRO A C 1
ATOM 671 O O . PRO A 1 84 ? 0.235 -5.677 -3.752 1.00 98.06 84 PRO A O 1
ATOM 674 N N . ASP A 1 85 ? 1.987 -6.385 -4.956 1.00 97.75 85 ASP A N 1
ATOM 675 C CA . ASP A 1 85 ? 2.956 -6.264 -3.860 1.00 97.75 85 ASP A CA 1
ATOM 676 C C . ASP A 1 85 ? 3.090 -4.809 -3.391 1.00 97.75 85 ASP A C 1
ATOM 678 O O . ASP A 1 85 ? 3.041 -4.525 -2.190 1.00 97.75 85 ASP A O 1
ATOM 682 N N . THR A 1 86 ? 3.141 -3.851 -4.324 1.00 98.00 86 THR A N 1
ATOM 683 C CA . THR A 1 86 ? 3.116 -2.427 -3.963 1.00 98.00 86 THR A CA 1
ATOM 684 C C . THR A 1 86 ? 1.798 -2.041 -3.274 1.00 98.00 86 THR A C 1
ATOM 686 O O . THR A 1 86 ? 1.806 -1.282 -2.300 1.00 98.00 86 THR A O 1
ATOM 689 N N . HIS A 1 87 ? 0.655 -2.586 -3.716 1.00 98.81 87 HIS A N 1
ATOM 690 C CA . HIS A 1 87 ? -0.630 -2.370 -3.041 1.00 98.81 87 HIS A CA 1
ATOM 691 C C . HIS A 1 87 ? -0.622 -2.890 -1.595 1.00 98.81 87 HIS A C 1
ATOM 693 O O . HIS A 1 87 ? -1.104 -2.194 -0.699 1.00 98.81 87 HIS A O 1
ATOM 699 N N . PHE A 1 88 ? -0.061 -4.075 -1.353 1.00 98.81 88 PHE A N 1
ATOM 700 C CA . PHE A 1 88 ? 0.083 -4.626 -0.008 1.00 98.81 88 PHE A CA 1
ATOM 701 C C . PHE A 1 88 ? 0.978 -3.743 0.870 1.00 98.81 88 PHE A C 1
ATOM 703 O O . PHE A 1 88 ? 0.561 -3.351 1.960 1.00 98.81 88 PHE A O 1
ATOM 710 N N . ASN A 1 89 ? 2.163 -3.358 0.384 1.00 98.69 89 ASN A N 1
ATOM 711 C CA . ASN A 1 89 ? 3.119 -2.568 1.165 1.00 98.69 89 ASN A CA 1
ATOM 712 C C . ASN A 1 89 ? 2.588 -1.174 1.516 1.00 98.69 89 ASN A C 1
ATOM 714 O O . ASN A 1 89 ? 2.723 -0.744 2.664 1.00 98.69 89 ASN A O 1
ATOM 718 N N . LEU A 1 90 ? 1.929 -0.491 0.570 1.00 98.81 90 LEU A N 1
ATOM 719 C CA . LEU A 1 90 ? 1.260 0.781 0.848 1.00 98.81 90 LEU A CA 1
ATOM 720 C C . LEU A 1 90 ? 0.170 0.606 1.909 1.00 98.81 90 LEU A C 1
ATOM 722 O O . LEU A 1 90 ? 0.092 1.385 2.856 1.00 98.81 90 LEU A O 1
ATOM 726 N N . ALA A 1 91 ? -0.656 -0.436 1.785 1.00 98.81 91 ALA A N 1
ATOM 727 C CA . ALA A 1 91 ? -1.715 -0.683 2.750 1.00 98.81 91 ALA A CA 1
ATOM 728 C C . ALA A 1 91 ? -1.172 -0.972 4.156 1.00 98.81 91 ALA A C 1
ATOM 730 O O . ALA A 1 91 ? -1.699 -0.448 5.139 1.00 98.81 91 ALA A O 1
ATOM 731 N N . PHE A 1 92 ? -0.101 -1.761 4.235 1.00 98.81 92 PHE A N 1
ATOM 732 C CA . PHE A 1 92 ? 0.560 -2.134 5.477 1.00 98.81 92 PHE A CA 1
ATOM 733 C C . PHE A 1 92 ? 1.196 -0.941 6.179 1.00 98.81 92 PHE A C 1
ATOM 735 O O . PHE A 1 92 ? 0.919 -0.709 7.357 1.00 98.81 92 PHE A O 1
ATOM 742 N N . VAL A 1 93 ? 1.983 -0.127 5.466 1.00 98.75 93 VAL A N 1
ATOM 743 C CA . VAL A 1 93 ? 2.581 1.062 6.086 1.00 98.75 93 VAL A CA 1
ATOM 744 C C . VAL A 1 93 ? 1.504 2.053 6.546 1.00 98.75 93 VAL A C 1
ATOM 746 O O . VAL A 1 93 ? 1.592 2.604 7.646 1.00 98.75 93 VAL A O 1
ATOM 749 N N . SER A 1 94 ? 0.436 2.218 5.756 1.00 98.81 94 SER A N 1
ATOM 750 C CA . SER A 1 94 ? -0.693 3.080 6.104 1.00 98.81 94 SER A CA 1
ATOM 751 C C . SER A 1 94 ? -1.451 2.599 7.344 1.00 98.81 94 SER A C 1
ATOM 753 O O . SER A 1 94 ? -1.785 3.435 8.185 1.00 98.81 94 SER A O 1
ATOM 755 N N . SER A 1 95 ? -1.719 1.293 7.496 1.00 98.44 95 SER A N 1
ATOM 756 C CA . SER A 1 95 ? -2.454 0.780 8.663 1.00 98.44 95 SER A CA 1
ATOM 757 C C . SER A 1 95 ? -1.607 0.743 9.927 1.00 98.44 95 SER A C 1
ATOM 759 O O . SER A 1 95 ? -2.055 1.224 10.966 1.00 98.44 95 SER A O 1
ATOM 761 N N . GLU A 1 96 ? -0.404 0.174 9.853 1.00 98.12 96 GLU A N 1
ATOM 762 C CA . GLU A 1 96 ? 0.368 -0.177 11.050 1.00 98.12 96 GLU A CA 1
ATOM 763 C C . GLU A 1 96 ? 1.133 1.008 11.638 1.00 98.12 96 GLU A C 1
ATOM 765 O O . GLU A 1 96 ? 1.340 1.060 12.848 1.00 98.12 96 GLU A O 1
ATOM 770 N N . TYR A 1 97 ? 1.535 1.970 10.802 1.00 98.25 97 TYR A N 1
ATOM 771 C CA . TYR A 1 97 ? 2.428 3.048 11.231 1.00 98.25 97 TYR A CA 1
ATOM 772 C C . TYR A 1 97 ? 1.794 4.431 11.140 1.00 98.25 97 TYR A C 1
ATOM 774 O O . TYR A 1 97 ? 2.069 5.282 11.981 1.00 98.25 97 TYR A O 1
ATOM 782 N N . LEU A 1 98 ? 0.924 4.659 10.152 1.00 97.81 98 LEU A N 1
ATOM 783 C CA . LEU A 1 98 ? 0.345 5.985 9.906 1.00 97.81 98 LEU A CA 1
ATOM 784 C C . LEU A 1 98 ? -1.095 6.137 10.409 1.00 97.81 98 LEU A C 1
ATOM 786 O O . LEU A 1 98 ? -1.616 7.250 10.435 1.00 97.81 98 LEU A O 1
ATOM 790 N N . ARG A 1 99 ? -1.750 5.033 10.799 1.00 97.69 99 ARG A N 1
ATOM 791 C CA . ARG A 1 99 ? -3.186 4.981 11.140 1.00 97.69 99 ARG A CA 1
ATOM 792 C C . ARG A 1 99 ? -4.098 5.563 10.049 1.00 97.69 99 ARG A C 1
ATOM 794 O O . ARG A 1 99 ? -5.222 5.985 10.322 1.00 97.69 99 ARG A O 1
ATOM 801 N N . ASP A 1 100 ? -3.647 5.551 8.795 1.00 98.19 100 ASP A N 1
ATOM 802 C CA . ASP A 1 100 ? -4.467 5.900 7.636 1.00 98.19 100 ASP A CA 1
ATOM 803 C C . ASP A 1 100 ? -5.239 4.664 7.163 1.00 98.19 100 ASP A C 1
ATOM 805 O O . ASP A 1 100 ? -4.940 4.015 6.155 1.00 98.19 100 ASP A O 1
ATOM 809 N N . PHE A 1 101 ? -6.271 4.326 7.933 1.00 98.38 101 PHE A N 1
ATOM 810 C CA . PHE A 1 101 ? -7.095 3.149 7.681 1.00 98.38 101 PHE A CA 1
ATOM 811 C C . PHE A 1 101 ? -7.904 3.249 6.384 1.00 98.38 101 PHE A C 1
ATOM 813 O O . PHE A 1 101 ? -8.268 2.220 5.813 1.00 98.38 101 PHE A O 1
ATOM 820 N N . LYS A 1 102 ? -8.166 4.464 5.877 1.00 98.25 102 LYS A N 1
ATOM 821 C CA . LYS A 1 102 ? -8.879 4.659 4.605 1.00 98.25 102 LYS A CA 1
ATOM 822 C C . LYS A 1 102 ? -8.013 4.212 3.432 1.00 98.25 102 LYS A C 1
ATOM 824 O O . LYS A 1 102 ? -8.478 3.426 2.602 1.00 98.25 102 LYS A O 1
ATOM 829 N N . THR A 1 103 ? -6.761 4.670 3.391 1.00 98.31 103 THR A N 1
ATOM 830 C CA . THR A 1 103 ? -5.792 4.233 2.378 1.00 98.31 103 THR A CA 1
ATOM 831 C C . THR A 1 103 ? -5.517 2.740 2.513 1.00 98.31 103 THR A C 1
ATOM 833 O O . THR A 1 103 ? -5.621 2.013 1.523 1.00 98.31 103 THR A O 1
ATOM 836 N N . ALA A 1 104 ? -5.297 2.248 3.736 1.00 98.75 104 ALA A N 1
ATOM 837 C CA . ALA A 1 104 ? -5.074 0.825 3.974 1.00 98.75 104 ALA A CA 1
ATOM 838 C C . ALA A 1 104 ? -6.215 -0.056 3.447 1.00 98.75 104 ALA A C 1
ATOM 840 O O . ALA A 1 104 ? -5.983 -0.988 2.678 1.00 98.75 104 ALA A O 1
ATOM 841 N N . LEU A 1 105 ? -7.466 0.271 3.787 1.00 98.75 105 LEU A N 1
ATOM 842 C CA . LEU A 1 105 ? -8.633 -0.495 3.352 1.00 98.75 105 LEU A CA 1
ATOM 843 C C . LEU A 1 105 ? -8.753 -0.553 1.823 1.00 98.75 105 LEU A C 1
ATOM 845 O O . LEU A 1 105 ? -9.072 -1.606 1.269 1.00 98.75 105 LEU A O 1
ATOM 849 N N . LYS A 1 106 ? -8.508 0.571 1.138 1.00 98.69 106 LYS A N 1
ATOM 850 C CA . LYS A 1 106 ? -8.529 0.635 -0.329 1.00 98.69 106 LYS A CA 1
ATOM 851 C C . LYS A 1 106 ? -7.477 -0.298 -0.930 1.00 98.69 106 LYS A C 1
ATOM 853 O O . LYS A 1 106 ? -7.799 -1.086 -1.819 1.00 98.69 106 LYS A O 1
ATOM 858 N N . HIS A 1 107 ? -6.237 -0.208 -0.458 1.00 98.81 107 HIS A N 1
ATOM 859 C CA . HIS A 1 107 ? -5.116 -0.900 -1.085 1.00 98.81 107 HIS A CA 1
ATOM 860 C C . HIS A 1 107 ? -5.046 -2.391 -0.712 1.00 98.81 107 HIS A C 1
ATOM 862 O O . HIS A 1 107 ? -4.772 -3.194 -1.598 1.00 98.81 107 HIS A O 1
ATOM 868 N N . TYR A 1 108 ? -5.453 -2.805 0.495 1.00 98.81 108 TYR A N 1
ATOM 869 C CA . TYR A 1 108 ? -5.612 -4.232 0.818 1.00 98.81 108 TYR A CA 1
ATOM 870 C C . TYR A 1 108 ? -6.703 -4.913 -0.016 1.00 98.81 108 TYR A C 1
ATOM 872 O O . TYR A 1 108 ? -6.533 -6.044 -0.469 1.00 98.81 108 TYR A O 1
ATOM 880 N N . LYS A 1 109 ? -7.829 -4.229 -0.262 1.00 98.75 109 LYS A N 1
ATOM 881 C CA . LYS A 1 109 ? -8.870 -4.756 -1.158 1.00 98.75 109 LYS A CA 1
ATOM 882 C C . LYS A 1 109 ? -8.359 -4.911 -2.586 1.0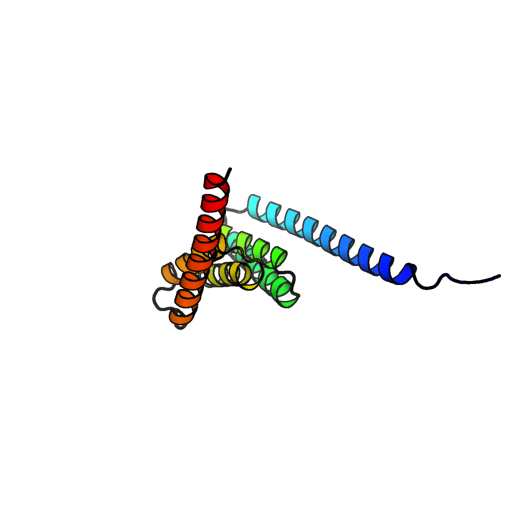0 98.75 109 LYS A C 1
ATOM 884 O O . LYS A 1 109 ? -8.689 -5.899 -3.232 1.00 98.75 109 LYS A O 1
ATOM 889 N N . MET A 1 110 ? -7.553 -3.960 -3.060 1.00 98.75 110 MET A N 1
ATOM 890 C CA . MET A 1 110 ? -6.943 -4.055 -4.385 1.00 98.75 110 MET A CA 1
ATOM 891 C C . MET A 1 110 ? -5.918 -5.192 -4.463 1.00 98.75 110 MET A C 1
ATOM 893 O O . MET A 1 110 ? -5.934 -5.937 -5.434 1.00 98.75 110 MET A O 1
ATOM 897 N N . TYR A 1 111 ? -5.102 -5.397 -3.422 1.00 98.81 111 TYR A N 1
ATOM 898 C CA . TYR A 1 111 ? -4.198 -6.548 -3.332 1.00 98.81 111 TYR A CA 1
ATOM 899 C C . TYR A 1 111 ? -4.947 -7.874 -3.524 1.00 98.81 111 TYR A C 1
ATOM 901 O O . TYR A 1 111 ? -4.590 -8.660 -4.395 1.00 98.81 111 TYR A O 1
ATOM 909 N N . LEU A 1 112 ? -6.038 -8.095 -2.780 1.00 98.56 112 LEU A N 1
ATOM 910 C CA . LEU A 1 112 ? -6.834 -9.325 -2.901 1.00 98.56 112 LEU A CA 1
ATOM 911 C C . LEU A 1 112 ? -7.611 -9.434 -4.217 1.00 98.56 112 LEU A C 1
ATOM 913 O O . LEU A 1 112 ? -7.963 -10.539 -4.624 1.00 98.56 112 LEU A O 1
ATOM 917 N N . TYR A 1 113 ? -7.913 -8.304 -4.856 1.00 98.56 113 TYR A N 1
ATOM 918 C CA . TYR A 1 113 ? -8.527 -8.279 -6.179 1.00 98.56 113 TYR A CA 1
ATOM 919 C C . TYR A 1 113 ? -7.532 -8.715 -7.263 1.00 98.56 113 TYR A C 1
ATOM 921 O O . TYR A 1 113 ? -7.873 -9.536 -8.110 1.00 98.56 113 TYR A O 1
ATOM 929 N N . LEU A 1 114 ? -6.302 -8.195 -7.212 1.00 98.38 114 LEU A N 1
ATOM 930 C CA . LEU A 1 114 ? -5.226 -8.519 -8.153 1.00 98.38 114 LEU A CA 1
ATOM 931 C C . LEU A 1 114 ? -4.634 -9.914 -7.907 1.00 98.38 114 LEU A C 1
ATOM 933 O O . LEU A 1 114 ? -4.211 -10.576 -8.852 1.00 98.38 114 LEU A O 1
ATOM 937 N N . ASN A 1 115 ? -4.627 -10.373 -6.654 1.00 97.88 115 ASN A N 1
ATOM 938 C CA . ASN A 1 115 ? -4.128 -11.681 -6.246 1.00 97.88 115 ASN A CA 1
ATOM 939 C C . ASN A 1 115 ? -5.215 -12.483 -5.500 1.00 97.88 115 ASN A C 1
ATOM 941 O O . ASN A 1 115 ? -5.181 -12.614 -4.270 1.00 97.88 115 ASN A O 1
ATOM 945 N N . PRO A 1 116 ? -6.205 -13.040 -6.221 1.00 96.81 116 PRO A N 1
ATOM 946 C CA . PRO A 1 116 ? -7.322 -13.748 -5.610 1.00 96.81 116 PRO A CA 1
ATOM 947 C C . PRO A 1 116 ? -6.935 -15.093 -4.988 1.00 96.81 116 PRO A C 1
ATOM 949 O O . PRO A 1 116 ? -7.762 -15.653 -4.285 1.00 96.81 116 PRO A O 1
ATOM 952 N N . ASP A 1 117 ? -5.724 -15.609 -5.184 1.00 96.50 117 ASP A N 1
ATOM 953 C CA . ASP A 1 117 ? -5.248 -16.849 -4.550 1.00 96.50 117 ASP A CA 1
ATOM 954 C C . ASP A 1 117 ? -4.055 -16.594 -3.614 1.00 96.50 117 ASP A C 1
ATOM 956 O O . ASP A 1 117 ? -3.267 -17.493 -3.309 1.00 96.50 117 ASP A O 1
ATOM 960 N N . ALA A 1 118 ? -3.937 -15.351 -3.133 1.00 96.38 118 ALA A N 1
ATOM 961 C CA . ALA A 1 118 ? -2.925 -14.926 -2.181 1.00 96.38 118 ALA A CA 1
ATOM 962 C C . ALA A 1 118 ? -2.865 -15.868 -0.965 1.00 96.38 118 ALA A C 1
ATOM 964 O O . ALA A 1 118 ? -3.854 -16.070 -0.252 1.00 96.38 118 ALA A O 1
ATOM 965 N N . LYS A 1 119 ? -1.681 -16.435 -0.705 1.00 97.56 119 LYS A N 1
ATOM 966 C CA . LYS A 1 119 ? -1.454 -17.386 0.401 1.00 97.56 119 LYS A CA 1
ATOM 967 C C . LYS A 1 119 ? -1.708 -16.755 1.771 1.00 97.56 119 LYS A C 1
ATOM 969 O O . LYS A 1 119 ? -2.109 -17.435 2.709 1.00 97.56 119 LYS A O 1
ATOM 974 N N . ASP A 1 120 ? -1.491 -15.454 1.867 1.00 97.31 120 ASP A N 1
ATOM 975 C CA . ASP A 1 120 ? -1.677 -14.604 3.037 1.00 97.31 120 ASP A CA 1
ATOM 976 C C . ASP A 1 120 ? -3.050 -13.902 3.060 1.00 97.31 120 ASP A C 1
ATOM 978 O O . ASP A 1 120 ? -3.281 -13.016 3.883 1.00 97.31 120 ASP A O 1
ATOM 982 N N . ARG A 1 121 ? -4.013 -14.322 2.222 1.00 97.88 121 ARG A N 1
ATOM 983 C CA . ARG A 1 121 ? -5.375 -13.755 2.187 1.00 97.88 121 ARG A CA 1
ATOM 984 C C . ARG A 1 121 ? -6.017 -13.637 3.570 1.00 97.88 121 ARG A C 1
ATOM 986 O O . ARG A 1 121 ? -6.702 -12.654 3.837 1.00 97.88 121 ARG A O 1
ATOM 993 N N . ALA A 1 122 ? -5.853 -14.647 4.427 1.00 98.25 122 ALA A N 1
ATOM 994 C CA . ALA A 1 122 ? -6.448 -14.644 5.763 1.00 98.25 122 ALA A CA 1
ATOM 995 C C . ALA A 1 122 ? -5.930 -13.470 6.610 1.00 98.25 122 ALA A C 1
ATOM 997 O O . ALA A 1 122 ? -6.730 -12.748 7.201 1.00 98.25 122 ALA A O 1
ATOM 998 N N . PHE A 1 123 ? -4.616 -13.233 6.579 1.00 98.25 123 PHE A N 1
ATOM 999 C CA . PHE A 1 123 ? -3.975 -12.097 7.237 1.00 98.25 123 PHE A CA 1
ATOM 1000 C C . PHE A 1 123 ? -4.485 -10.765 6.672 1.00 98.25 123 PHE A C 1
ATOM 1002 O O . PHE A 1 123 ? -4.867 -9.869 7.420 1.00 98.25 123 PHE A O 1
ATOM 1009 N N . VAL A 1 124 ? -4.581 -10.638 5.346 1.00 98.50 124 VAL A N 1
ATOM 1010 C CA . VAL A 1 124 ? -5.072 -9.394 4.734 1.00 98.50 124 VAL A CA 1
ATOM 1011 C C . VAL A 1 124 ? -6.545 -9.130 5.059 1.00 98.50 124 VAL A C 1
ATOM 1013 O O . VAL A 1 124 ? -6.921 -7.990 5.324 1.00 98.50 124 VAL A O 1
ATOM 1016 N N . ASN A 1 125 ? -7.387 -10.164 5.102 1.00 98.56 125 ASN A N 1
ATOM 1017 C CA . ASN A 1 125 ? -8.784 -10.022 5.514 1.00 98.56 125 ASN A CA 1
ATOM 1018 C C . ASN A 1 125 ? -8.915 -9.534 6.963 1.00 98.56 125 ASN A C 1
ATOM 1020 O O . ASN A 1 125 ? -9.778 -8.702 7.248 1.00 98.56 125 ASN A O 1
ATOM 1024 N N . GLU A 1 126 ? -8.049 -10.000 7.863 1.00 98.50 126 GLU A N 1
ATOM 1025 C CA . GLU A 1 126 ? -7.976 -9.495 9.236 1.00 98.50 126 GLU A CA 1
ATOM 1026 C C . GLU A 1 126 ? -7.634 -7.998 9.255 1.00 98.50 126 GLU A C 1
ATOM 1028 O O . GLU A 1 126 ? -8.329 -7.207 9.899 1.00 98.50 126 GLU A O 1
ATOM 1033 N N . LYS A 1 127 ? -6.630 -7.578 8.473 1.00 98.50 127 LYS A N 1
ATOM 1034 C CA . LYS A 1 127 ? -6.245 -6.164 8.348 1.00 98.50 127 LYS A CA 1
ATOM 1035 C C . LYS A 1 127 ? -7.358 -5.291 7.766 1.00 98.50 127 LYS A C 1
ATOM 1037 O O . LYS A 1 127 ? -7.586 -4.186 8.260 1.00 98.50 127 LYS A O 1
ATOM 1042 N N . ILE A 1 128 ? -8.091 -5.781 6.764 1.00 98.62 128 ILE A N 1
ATOM 1043 C CA . ILE A 1 128 ? -9.275 -5.101 6.210 1.00 98.62 128 ILE A CA 1
ATOM 1044 C C . ILE A 1 128 ? -10.336 -4.921 7.300 1.00 98.62 128 ILE A C 1
ATOM 1046 O O . ILE A 1 128 ? -10.844 -3.810 7.462 1.00 98.62 128 ILE A O 1
ATOM 1050 N N . MET A 1 129 ? -10.652 -5.975 8.055 1.00 98.44 129 MET A N 1
ATOM 1051 C CA . MET A 1 129 ? -11.653 -5.905 9.120 1.00 98.44 129 MET A CA 1
ATOM 1052 C C . MET A 1 129 ? -11.249 -4.894 10.199 1.00 98.44 129 MET A C 1
ATOM 1054 O O . MET A 1 129 ? -12.055 -4.050 10.590 1.00 98.44 129 MET A O 1
ATOM 1058 N N . HIS A 1 130 ? -9.987 -4.921 10.629 1.00 98.00 130 HIS A N 1
ATOM 1059 C CA . HIS A 1 130 ? -9.452 -3.959 11.588 1.00 98.00 130 HIS A CA 1
ATOM 1060 C C . HIS A 1 130 ? -9.570 -2.512 11.081 1.00 98.00 130 HIS A C 1
ATOM 1062 O O . HIS A 1 130 ? -10.120 -1.655 11.772 1.00 98.00 130 HIS A O 1
ATOM 1068 N N . ALA A 1 131 ? -9.151 -2.245 9.839 1.00 98.19 131 ALA A N 1
ATOM 1069 C CA . ALA A 1 131 ? -9.273 -0.920 9.235 1.00 98.19 131 ALA A CA 1
ATOM 1070 C C . ALA A 1 131 ? -10.737 -0.441 9.160 1.00 98.19 131 ALA A C 1
ATOM 1072 O O . ALA A 1 131 ? -11.022 0.730 9.407 1.00 98.19 131 ALA A O 1
ATOM 1073 N N . GLN A 1 132 ? -11.686 -1.335 8.858 1.00 98.12 132 GLN A N 1
ATOM 1074 C CA . GLN A 1 132 ? -13.115 -1.003 8.843 1.00 98.12 132 GLN A CA 1
ATOM 1075 C C . GLN A 1 132 ? -13.649 -0.627 10.230 1.00 98.12 132 GLN A C 1
ATOM 1077 O O . GLN A 1 132 ? -14.437 0.317 10.334 1.00 98.12 132 GLN A O 1
ATOM 1082 N N . LEU A 1 133 ? -13.229 -1.338 11.279 1.00 97.19 133 LEU A N 1
ATOM 1083 C CA . LEU A 1 133 ? -13.626 -1.046 12.658 1.00 97.19 133 LEU A CA 1
ATOM 1084 C C . LEU A 1 133 ? -13.118 0.326 13.117 1.00 97.19 133 LEU A C 1
ATOM 1086 O O . LEU A 1 133 ? -13.905 1.117 13.633 1.00 97.19 133 LEU A O 1
ATOM 1090 N N . GLU A 1 134 ? -11.849 0.645 12.858 1.00 97.38 134 GLU A N 1
ATOM 1091 C CA . GLU A 1 134 ? -11.259 1.946 13.210 1.00 97.38 134 GLU A CA 1
ATOM 1092 C C . GLU A 1 134 ? -11.948 3.113 12.480 1.00 97.38 134 GLU A C 1
ATOM 1094 O O . GLU A 1 134 ? -12.256 4.149 13.079 1.00 97.38 134 GLU A O 1
ATOM 1099 N N . ILE A 1 135 ? -12.251 2.942 11.185 1.00 95.56 135 ILE A N 1
ATOM 1100 C CA . ILE A 1 135 ? -12.992 3.946 10.405 1.00 95.56 135 ILE A CA 1
ATOM 1101 C C . ILE A 1 135 ? -14.385 4.166 10.999 1.00 95.56 135 ILE A C 1
ATOM 1103 O O . ILE A 1 135 ? -14.811 5.315 11.137 1.00 95.56 135 ILE A O 1
ATOM 1107 N N . ARG A 1 136 ? -15.094 3.084 11.344 1.00 95.25 136 ARG A N 1
ATOM 1108 C CA . ARG A 1 136 ? -16.434 3.163 11.936 1.00 95.25 136 ARG A CA 1
ATOM 1109 C C . ARG A 1 136 ? -16.403 3.889 13.278 1.00 95.25 136 ARG A C 1
ATOM 1111 O O . ARG A 1 136 ? -17.144 4.849 13.438 1.00 95.25 136 ARG A O 1
ATOM 1118 N N . GLY A 1 137 ? -15.512 3.495 14.189 1.00 93.75 137 GLY A N 1
ATOM 1119 C CA . GLY A 1 137 ? -15.398 4.140 15.501 1.00 93.75 137 GLY A CA 1
ATOM 1120 C C . GLY A 1 137 ? -15.083 5.636 15.395 1.00 93.75 137 GLY A C 1
ATOM 1121 O O . GLY A 1 137 ? -15.654 6.452 16.117 1.00 93.75 137 GLY A O 1
ATOM 1122 N N . THR A 1 138 ? -14.241 6.020 14.429 1.00 90.31 138 THR A N 1
ATOM 1123 C CA . THR A 1 138 ? -13.972 7.435 14.133 1.00 90.31 138 THR A CA 1
ATOM 1124 C C . THR A 1 138 ? -15.234 8.162 13.661 1.00 90.31 138 THR A C 1
ATOM 1126 O O . THR A 1 138 ? -15.518 9.256 14.145 1.00 90.31 138 THR A O 1
ATOM 1129 N N . LEU A 1 139 ? -16.011 7.569 12.747 1.00 88.25 139 LEU A N 1
ATOM 1130 C CA . LEU A 1 139 ? -17.252 8.168 12.248 1.00 88.25 139 LEU A CA 1
ATOM 1131 C C . LEU A 1 139 ? -18.288 8.350 13.364 1.00 88.25 139 LEU A C 1
ATOM 1133 O O . LEU A 1 139 ? -18.865 9.430 13.472 1.00 88.25 139 LEU A O 1
ATOM 1137 N N . ASP A 1 140 ? -18.474 7.335 14.206 1.00 91.38 140 ASP A N 1
ATOM 1138 C CA . ASP A 1 140 ? -19.431 7.372 15.315 1.00 91.38 140 ASP A CA 1
ATOM 1139 C C . ASP A 1 140 ? -19.084 8.513 16.289 1.00 91.38 140 ASP A C 1
ATOM 1141 O O . ASP A 1 140 ? -19.939 9.338 16.609 1.00 91.38 140 ASP A O 1
ATOM 1145 N N . SER A 1 141 ? -17.802 8.659 16.652 1.00 89.00 141 SER A N 1
ATOM 1146 C CA . SER A 1 141 ? -17.348 9.755 17.524 1.00 89.00 141 SER A CA 1
ATOM 1147 C C . SER A 1 141 ? -17.573 11.158 16.937 1.00 89.00 141 SER A C 1
ATOM 1149 O O . SER A 1 141 ? -17.868 12.106 17.668 1.00 89.00 141 SER A O 1
ATOM 1151 N N . ILE A 1 142 ? -17.442 11.311 15.613 1.00 88.81 142 ILE A N 1
ATOM 1152 C CA . ILE A 1 142 ? -17.689 12.585 14.922 1.00 88.81 142 ILE A CA 1
ATOM 1153 C C . ILE A 1 142 ? -19.183 12.917 14.980 1.00 88.81 142 ILE A C 1
ATOM 1155 O O . ILE A 1 142 ? -19.543 14.038 15.335 1.00 88.81 142 ILE A O 1
ATOM 1159 N N . LEU A 1 143 ? -20.042 11.936 14.694 1.00 87.75 143 LEU A N 1
ATOM 1160 C CA . LEU A 1 143 ? -21.495 12.108 14.711 1.00 87.75 143 LEU A CA 1
ATOM 1161 C C . LEU A 1 143 ? -22.012 12.466 16.110 1.00 87.75 143 LEU A C 1
ATOM 1163 O O . LEU A 1 143 ? -22.818 13.383 16.245 1.00 87.75 143 LEU A O 1
ATOM 1167 N N . GLU A 1 144 ? -21.515 11.809 17.160 1.00 89.81 144 GLU A N 1
ATOM 1168 C CA . GLU A 1 144 ? -21.879 12.137 18.545 1.00 89.81 144 GLU A CA 1
ATOM 1169 C C . GLU A 1 144 ? -21.510 13.578 18.920 1.00 89.81 144 GLU A C 1
ATOM 1171 O O . GLU A 1 144 ? -22.272 14.267 19.602 1.00 89.81 144 GLU A O 1
ATOM 1176 N N . LYS A 1 145 ? -20.352 14.069 18.465 1.00 89.69 145 LYS A N 1
ATOM 1177 C CA . LYS A 1 145 ? -19.920 15.450 18.720 1.00 89.69 145 LYS A CA 1
ATOM 1178 C C . LYS A 1 145 ? -20.806 16.478 18.019 1.00 89.69 145 LYS A C 1
ATOM 1180 O O . LYS A 1 145 ? -20.988 17.569 18.556 1.00 89.69 145 LYS A O 1
ATOM 1185 N N . ASP A 1 146 ? -21.318 16.152 16.838 1.00 88.44 146 ASP A N 1
ATOM 1186 C CA . ASP A 1 146 ? -22.174 17.050 16.063 1.00 88.44 146 ASP A CA 1
ATOM 1187 C C . ASP A 1 146 ? -23.621 17.063 16.576 1.00 88.44 146 ASP A C 1
ATOM 1189 O O . ASP A 1 146 ? -24.272 18.099 16.499 1.00 88.44 146 ASP A O 1
ATOM 1193 N N . ILE A 1 147 ? -24.104 15.961 17.161 1.00 87.62 147 ILE A N 1
ATOM 1194 C CA . ILE A 1 147 ? -25.420 15.902 17.826 1.00 87.62 147 ILE A CA 1
ATOM 1195 C C . ILE A 1 147 ? -25.425 16.687 19.149 1.00 87.62 147 ILE A C 1
ATOM 1197 O O . ILE A 1 147 ? -26.440 17.271 19.514 1.00 87.62 147 ILE A O 1
ATOM 1201 N N . ASN A 1 148 ? -24.305 16.696 19.877 1.00 81.19 148 ASN A N 1
ATOM 1202 C CA . ASN A 1 148 ? -24.194 17.313 21.206 1.00 81.19 148 ASN A CA 1
ATOM 1203 C C . ASN A 1 148 ? -23.790 18.806 21.188 1.00 81.19 148 ASN A C 1
ATOM 1205 O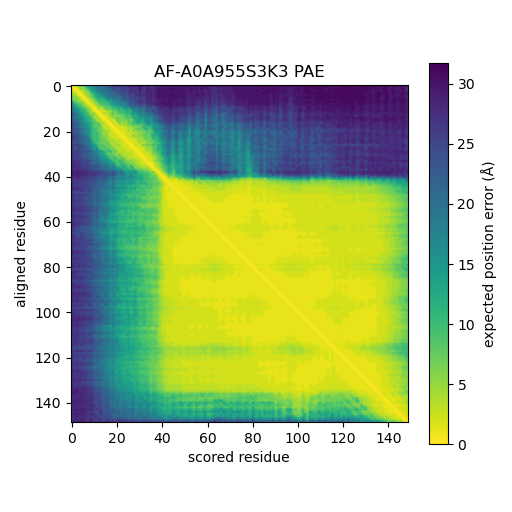 O . ASN A 1 148 ? -23.418 19.347 22.234 1.00 81.19 148 ASN A O 1
ATOM 1209 N N . LYS A 1 149 ? -23.818 19.465 20.026 1.00 66.88 149 LYS A N 1
ATOM 1210 C CA . LYS A 1 149 ? -23.585 20.910 19.853 1.00 66.88 149 LYS A CA 1
ATOM 1211 C C . LYS A 1 149 ? -24.886 21.639 19.554 1.00 66.88 149 LYS A C 1
ATOM 1213 O O . LYS A 1 149 ? -24.999 22.789 20.032 1.00 66.88 149 LYS A O 1
#

Nearest PDB structures (foldseek):
  4ga0-assembly1_A  TM=7.556E-01  e=7.055E-04  Homo sapiens
  4ga1-assembly1_A  TM=7.414E-01  e=1.028E-03  Pan troglodytes
  8dti-assembly1_B  TM=6.549E-01  e=1.858E-03  Arabidopsis thaliana
  8dth-assembly1_A  TM=4.631E-01  e=2.708E-03  Arabidopsis thaliana
  7dhg-assembly1_C  TM=7.958E-01  e=6.831E-02  Homo sapiens

pLDDT: mean 82.24, std 21.12, range [31.0, 98.81]

Sequence (149 aa):
MCSLILGLVGTAGAQLEGKEIRNREHQTLDLLSNIDTYNINDERLRMDAAKAHYNMGNIYFEKGYYEIAAREYYQAVTLMPNDPDTHFNLAFVSSEYLRDFKTALKHYKMYLYLNPDAKDRAFVNEKIMHAQLEIRGTLDSILEKDINK

Secondary structure (DSSP, 8-state):
-----SSSHHHHHHHHHHHHHHHHHHHHHHHHHHHHHH-TT-HHHHHHHHHHHHHHHHHHHHTT-HHHHHHHHHHHHHH-TT-HHHHHHHHHHHHHTS--HHHHHHHHHHHHHH-TT-TTHHHHHHHHHHHHHHHHHHHHHHHHHHHT-

Foldseek 3Di:
DDDDPDPPPVVVVVVVVVVVVVVVVVVVVVVLVVQCVPPLPDLVSLQVSLVVLQVVLVVCVVVVVLVSSLVSLVSSCVSPVLDLVSLQSNLVSCVPPVVVLVSNLVSLVSSCVSVVPDPCNVVSVVSNVVSVVSVVVVVVVVVVVVVVD